Protein AF-A0A9D6M7I8-F1 (afdb_monomer_lite)

Foldseek 3Di:
DVVLVVLLVVLVVVLVVVCVVVVHHLVVVVVCVVVVNDDDDPVVVVNVVSVVVNVVSVVVVVVVVVVVVVVDPDPPPDPPPDDD

Radius of gyration: 16.98 Å; chains: 1; bounding box: 50×21×37 Å

Sequence (84 aa):
MDELIRSIHTLENHLQKFEEKYELRSEDFYRLVAEDKIDQTEEFIEWLGVYEIKLKREKAYARRVAEMLATTRIPLRLPLAEPA

Secondary structure (DSSP, 8-state):
-HHHHHHHHHHHHHHHHHHHHHTS-HHHHHHHHHTT-S---HHHHHHHHHHHHHHHHHHHHHHHHHHHHHH-------------

pLDDT: mean 86.94, std 15.2, range [45.81, 98.38]

Structure (mmCIF, N/CA/C/O backbone):
data_AF-A0A9D6M7I8-F1
#
_entry.id   AF-A0A9D6M7I8-F1
#
loop_
_atom_site.group_PDB
_atom_site.id
_atom_site.type_symbol
_atom_site.label_atom_id
_atom_site.label_alt_id
_atom_site.label_comp_id
_atom_site.label_asym_id
_atom_site.label_entity_id
_atom_site.label_seq_id
_atom_site.pdbx_PDB_ins_code
_atom_site.Cartn_x
_atom_site.Cartn_y
_atom_site.Cartn_z
_atom_site.occupancy
_atom_site.B_iso_or_equiv
_atom_site.auth_seq_id
_atom_site.auth_comp_id
_atom_site.auth_asym_id
_atom_site.auth_atom_id
_atom_site.pdbx_PDB_model_num
ATOM 1 N N . MET A 1 1 ? 11.875 5.646 -13.953 1.00 72.06 1 MET A N 1
ATOM 2 C CA . MET A 1 1 ? 11.918 4.639 -12.867 1.00 72.06 1 MET A CA 1
ATOM 3 C C . MET A 1 1 ? 11.747 5.327 -11.519 1.00 72.06 1 MET A C 1
ATOM 5 O O . MET A 1 1 ? 10.952 4.878 -10.708 1.00 72.06 1 MET A O 1
ATOM 9 N N . ASP A 1 2 ? 12.383 6.482 -11.357 1.00 86.31 2 ASP A N 1
ATOM 10 C CA . ASP A 1 2 ? 12.339 7.326 -10.160 1.00 86.31 2 ASP A CA 1
ATOM 11 C C . ASP A 1 2 ? 10.931 7.733 -9.713 1.00 86.31 2 ASP A C 1
ATOM 13 O O . ASP A 1 2 ? 10.639 7.664 -8.528 1.00 86.31 2 ASP A O 1
ATOM 17 N N . GLU A 1 3 ? 10.022 8.085 -10.630 1.00 91.50 3 GLU A N 1
ATOM 18 C CA . GLU A 1 3 ? 8.628 8.411 -10.270 1.00 91.50 3 GLU A CA 1
ATOM 19 C C . GLU A 1 3 ? 7.881 7.231 -9.640 1.00 91.50 3 GLU A C 1
ATOM 21 O O . GLU A 1 3 ? 7.071 7.417 -8.736 1.00 91.50 3 GLU A O 1
ATOM 26 N N . LEU A 1 4 ? 8.167 6.006 -10.093 1.00 93.38 4 LEU A N 1
ATOM 27 C CA . LEU A 1 4 ? 7.540 4.800 -9.562 1.00 93.38 4 LEU A CA 1
ATOM 28 C C . LEU A 1 4 ? 8.038 4.511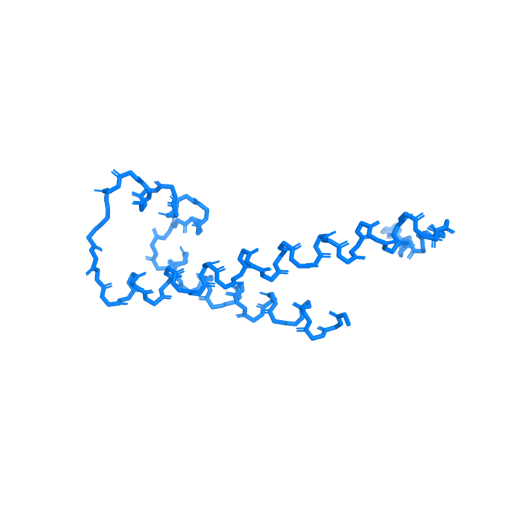 -8.144 1.00 93.38 4 LEU A C 1
ATOM 30 O O . LEU A 1 4 ? 7.231 4.228 -7.269 1.00 93.38 4 LEU A O 1
ATOM 34 N N . ILE A 1 5 ? 9.349 4.643 -7.924 1.00 95.12 5 ILE A N 1
ATOM 35 C CA . ILE A 1 5 ? 9.976 4.481 -6.605 1.00 95.12 5 ILE A CA 1
ATOM 36 C C . ILE A 1 5 ? 9.467 5.559 -5.642 1.00 95.12 5 ILE A C 1
ATOM 38 O O . ILE A 1 5 ? 9.017 5.242 -4.547 1.00 95.12 5 ILE A O 1
ATOM 42 N N . ARG A 1 6 ? 9.451 6.830 -6.068 1.00 97.56 6 ARG A N 1
ATOM 43 C CA . ARG A 1 6 ? 8.902 7.934 -5.265 1.00 97.56 6 ARG A CA 1
ATOM 44 C C . ARG A 1 6 ? 7.436 7.702 -4.917 1.00 97.56 6 ARG A C 1
ATOM 46 O O . ARG A 1 6 ? 7.062 7.896 -3.770 1.00 97.56 6 ARG A O 1
ATOM 53 N N . SER A 1 7 ? 6.627 7.247 -5.877 1.00 97.75 7 SER A N 1
ATOM 54 C CA . SER A 1 7 ? 5.226 6.905 -5.626 1.00 97.75 7 SER A CA 1
ATOM 55 C C . SER A 1 7 ? 5.080 5.794 -4.589 1.00 97.75 7 SER A C 1
ATOM 57 O O . SER A 1 7 ? 4.173 5.891 -3.773 1.00 97.75 7 SER A O 1
ATOM 59 N N . ILE A 1 8 ? 5.932 4.763 -4.611 1.00 98.06 8 ILE A N 1
ATOM 60 C CA . ILE A 1 8 ? 5.917 3.692 -3.602 1.00 98.06 8 ILE A CA 1
ATOM 61 C C . ILE A 1 8 ? 6.229 4.276 -2.221 1.00 98.06 8 ILE A C 1
ATOM 63 O O . ILE A 1 8 ? 5.412 4.118 -1.321 1.00 98.06 8 ILE A O 1
ATOM 67 N N . HIS A 1 9 ? 7.304 5.060 -2.084 1.00 98.06 9 HIS A N 1
ATOM 68 C CA . HIS A 1 9 ? 7.658 5.689 -0.804 1.00 98.06 9 HIS A CA 1
ATOM 69 C C . HIS A 1 9 ? 6.563 6.635 -0.282 1.00 98.06 9 HIS A C 1
ATOM 71 O O . HIS A 1 9 ? 6.292 6.687 0.913 1.00 98.06 9 HIS A O 1
ATOM 77 N N . THR A 1 10 ? 5.898 7.393 -1.162 1.00 98.19 10 THR A N 1
ATOM 78 C CA . THR A 1 10 ? 4.768 8.247 -0.761 1.00 98.19 10 THR A CA 1
ATOM 79 C C . THR A 1 10 ? 3.602 7.425 -0.213 1.00 98.19 10 THR A C 1
ATOM 81 O O . THR A 1 10 ? 2.988 7.834 0.770 1.00 98.19 10 THR A O 1
ATOM 84 N N . LEU A 1 11 ? 3.299 6.279 -0.826 1.00 98.38 11 LEU A N 1
ATOM 85 C CA . LEU A 1 11 ? 2.233 5.388 -0.364 1.00 98.38 11 LEU A CA 1
ATOM 86 C C . LEU A 1 11 ? 2.612 4.712 0.959 1.00 98.38 11 LEU A C 1
ATOM 88 O O . LEU A 1 11 ? 1.776 4.638 1.848 1.00 98.38 11 LEU A O 1
ATOM 92 N N . GLU A 1 12 ? 3.865 4.288 1.119 1.00 98.25 12 GLU A N 1
ATOM 93 C CA . GLU A 1 12 ? 4.390 3.717 2.369 1.00 98.25 12 GLU A CA 1
ATOM 94 C C . GLU A 1 12 ? 4.295 4.702 3.534 1.00 98.25 12 GLU A C 1
ATOM 96 O O . GLU A 1 12 ? 3.739 4.364 4.573 1.00 98.25 12 GLU A O 1
ATOM 101 N N . ASN A 1 13 ? 4.723 5.951 3.332 1.00 98.06 13 ASN A N 1
ATOM 102 C CA . ASN A 1 13 ? 4.584 7.002 4.344 1.00 98.06 13 ASN A CA 1
ATOM 103 C C . ASN A 1 13 ? 3.118 7.280 4.705 1.00 98.06 13 ASN A C 1
ATOM 105 O O . ASN A 1 13 ? 2.823 7.736 5.809 1.00 98.06 13 ASN A O 1
ATOM 109 N N . HIS A 1 14 ? 2.192 7.067 3.766 1.00 97.88 14 HIS A N 1
ATOM 110 C CA . HIS A 1 14 ? 0.772 7.209 4.052 1.00 97.88 14 HIS A CA 1
ATOM 111 C C . HIS A 1 14 ? 0.260 6.028 4.884 1.00 97.88 14 HIS A C 1
ATOM 113 O O . HIS A 1 14 ? -0.371 6.244 5.915 1.00 97.88 14 HIS A O 1
ATOM 119 N N . LEU A 1 15 ? 0.590 4.800 4.481 1.00 97.94 15 LEU A N 1
ATOM 120 C CA . LEU A 1 15 ? 0.222 3.575 5.193 1.00 97.94 15 LEU A CA 1
ATOM 121 C C . LEU A 1 15 ? 0.757 3.553 6.624 1.00 97.94 15 LEU A C 1
ATOM 123 O O . LEU A 1 15 ? 0.020 3.174 7.529 1.00 97.94 15 LEU A O 1
ATOM 127 N N . GLN A 1 16 ? 1.978 4.047 6.842 1.00 97.81 16 GLN A N 1
ATOM 128 C CA . GLN A 1 16 ? 2.604 4.119 8.162 1.00 97.81 16 GLN A CA 1
ATOM 129 C C . GLN A 1 16 ? 1.715 4.814 9.206 1.00 97.81 16 GLN A C 1
ATOM 131 O O . GLN A 1 16 ? 1.680 4.388 10.354 1.00 97.81 16 GLN A O 1
ATOM 136 N N . LYS A 1 17 ? 0.931 5.826 8.815 1.00 97.06 17 LYS A N 1
ATOM 137 C CA . LYS A 1 17 ? 0.012 6.513 9.740 1.00 97.06 17 LYS A CA 1
ATOM 138 C C . LYS A 1 17 ? -1.075 5.585 10.281 1.00 97.06 17 LYS A C 1
ATOM 140 O O . LYS A 1 17 ? -1.455 5.692 11.443 1.00 97.06 17 LYS A O 1
ATOM 145 N N . PHE A 1 18 ? -1.578 4.683 9.441 1.00 95.62 18 PHE A N 1
ATOM 146 C CA . PHE A 1 18 ? -2.550 3.675 9.849 1.00 95.62 18 PHE A CA 1
ATOM 147 C C . PHE A 1 18 ? -1.868 2.588 10.681 1.00 95.62 18 PHE A C 1
ATOM 149 O O . PHE A 1 18 ? -2.402 2.193 11.711 1.00 95.62 18 PHE A O 1
ATOM 156 N N . GLU A 1 19 ? -0.668 2.153 10.287 1.00 96.94 19 GLU A N 1
ATOM 157 C CA . GLU A 1 19 ? 0.085 1.138 11.035 1.00 96.94 19 GLU A CA 1
ATOM 158 C C . GLU A 1 19 ? 0.411 1.589 12.460 1.00 96.94 19 GLU A C 1
ATOM 160 O O . GLU A 1 19 ? 0.261 0.815 13.399 1.00 96.94 19 GLU A O 1
ATOM 165 N N . GLU A 1 20 ? 0.800 2.852 12.633 1.00 97.31 20 GLU A N 1
ATOM 166 C CA . GLU A 1 20 ? 1.043 3.457 13.944 1.00 97.31 20 GLU A CA 1
ATOM 167 C C . GLU A 1 20 ? -0.250 3.587 14.757 1.00 97.31 20 GLU A C 1
ATOM 169 O O . GLU A 1 20 ? -0.251 3.329 15.957 1.00 97.31 20 GLU A O 1
ATOM 174 N N . LYS A 1 21 ? -1.368 3.950 14.114 1.00 95.12 21 LYS A N 1
ATOM 175 C CA . LYS A 1 21 ? -2.669 4.095 14.783 1.00 95.12 21 LYS A CA 1
ATOM 176 C C . LYS A 1 21 ? -3.239 2.761 15.272 1.00 95.12 21 LYS A C 1
ATOM 178 O O . LYS A 1 21 ? -3.831 2.713 16.347 1.00 95.12 21 LYS A O 1
ATOM 183 N N . TYR A 1 22 ? -3.116 1.712 14.464 1.00 92.25 22 TYR A N 1
ATOM 184 C CA . TYR A 1 22 ? -3.692 0.392 14.736 1.00 92.25 22 TYR A CA 1
ATOM 185 C C . TYR A 1 22 ? -2.683 -0.609 15.306 1.00 92.25 22 TYR A C 1
ATOM 187 O O . TYR A 1 22 ? -3.050 -1.757 15.546 1.00 92.25 22 TYR A O 1
ATOM 195 N N . GLU A 1 23 ? -1.429 -0.188 15.493 1.00 95.19 23 GLU A N 1
ATOM 196 C CA . GLU A 1 23 ? -0.303 -1.017 15.942 1.00 95.19 23 GLU A CA 1
ATOM 197 C C . GLU A 1 23 ? -0.170 -2.331 15.148 1.00 95.19 23 GLU A C 1
ATOM 199 O O . GLU A 1 23 ? 0.209 -3.377 15.679 1.00 95.19 23 GLU A O 1
ATOM 204 N N . LEU A 1 24 ? -0.493 -2.282 13.851 1.00 94.06 24 LEU A N 1
ATOM 205 C CA . LEU A 1 24 ? -0.536 -3.450 12.976 1.00 94.06 24 LEU A CA 1
ATOM 206 C C . LEU A 1 24 ? 0.024 -3.121 11.595 1.00 94.06 24 LEU A C 1
ATOM 208 O O . LEU A 1 24 ? -0.294 -2.090 11.013 1.00 94.06 24 LEU A O 1
ATOM 212 N N . ARG A 1 25 ? 0.835 -4.025 11.039 1.00 96.88 25 ARG A N 1
ATOM 213 C CA . ARG A 1 25 ? 1.394 -3.866 9.691 1.00 96.88 25 ARG A CA 1
ATOM 214 C C . ARG A 1 25 ? 0.301 -3.946 8.633 1.00 96.88 25 ARG A C 1
ATOM 216 O O . ARG A 1 25 ? -0.620 -4.755 8.750 1.00 96.88 25 ARG A O 1
ATOM 223 N N . SER A 1 26 ? 0.438 -3.173 7.558 1.00 95.62 26 SER A N 1
ATOM 224 C CA . SER A 1 26 ? -0.553 -3.134 6.478 1.00 95.62 26 SER A CA 1
ATOM 225 C C . SER A 1 26 ? -0.740 -4.500 5.816 1.00 95.62 26 SER A C 1
ATOM 227 O O . SER A 1 26 ? -1.851 -4.849 5.435 1.00 95.62 26 SER A O 1
ATOM 229 N N . GLU A 1 27 ? 0.309 -5.322 5.722 1.00 95.00 27 GLU A N 1
ATOM 230 C CA . GLU A 1 27 ? 0.186 -6.703 5.241 1.00 95.00 27 GLU A CA 1
ATOM 231 C C . GLU A 1 27 ? -0.742 -7.553 6.123 1.00 95.00 27 GLU A C 1
ATOM 233 O O . GLU A 1 27 ? -1.533 -8.352 5.619 1.00 95.00 27 GLU A O 1
ATOM 238 N N . ASP A 1 28 ? -0.661 -7.385 7.442 1.00 94.12 28 ASP A N 1
ATOM 239 C CA . ASP A 1 28 ? -1.477 -8.130 8.397 1.00 94.12 28 ASP A CA 1
ATOM 240 C C . ASP A 1 28 ? -2.916 -7.619 8.389 1.00 94.12 28 ASP A C 1
ATOM 242 O O . ASP A 1 28 ? -3.854 -8.414 8.318 1.00 94.12 28 ASP A O 1
ATOM 246 N N . PHE A 1 29 ? -3.075 -6.297 8.360 1.00 90.56 29 PHE A N 1
ATOM 247 C CA . PHE A 1 29 ? -4.357 -5.620 8.222 1.00 90.56 29 PHE A CA 1
ATOM 248 C C . PHE A 1 29 ? -5.078 -6.072 6.936 1.00 90.56 29 PHE A C 1
ATOM 250 O O . PHE A 1 29 ? -6.249 -6.444 6.982 1.00 90.56 29 PHE A O 1
ATOM 257 N N . TYR A 1 30 ? -4.355 -6.198 5.814 1.00 92.50 30 TYR A N 1
ATOM 258 C CA . TYR A 1 30 ? -4.883 -6.702 4.538 1.00 92.50 30 TYR A CA 1
ATOM 259 C C . TYR A 1 30 ? -5.395 -8.141 4.599 1.00 92.50 30 TYR A C 1
ATOM 261 O O . TYR A 1 30 ? -6.427 -8.462 4.008 1.00 92.50 30 TYR A O 1
ATOM 269 N N . ARG A 1 31 ? -4.712 -9.022 5.338 1.00 91.06 31 ARG A N 1
ATOM 270 C CA . ARG A 1 31 ? -5.178 -10.406 5.522 1.00 91.06 31 ARG A CA 1
ATOM 271 C C . ARG A 1 31 ? -6.492 -10.462 6.290 1.00 91.06 31 ARG A C 1
ATOM 273 O O . ARG A 1 31 ? -7.373 -11.226 5.916 1.00 91.06 31 ARG A O 1
ATOM 280 N N . LEU A 1 32 ? -6.645 -9.625 7.312 1.00 89.44 32 LEU A N 1
ATOM 281 C CA . LEU A 1 32 ? -7.884 -9.542 8.085 1.00 89.44 32 LEU A CA 1
ATOM 282 C C . LEU A 1 32 ? -9.059 -9.027 7.239 1.00 89.44 32 LEU A C 1
ATOM 284 O O . LEU A 1 32 ? -10.175 -9.517 7.398 1.00 89.44 32 LEU A O 1
ATOM 288 N N . VAL A 1 33 ? -8.806 -8.111 6.294 1.00 85.81 33 VAL A N 1
ATOM 289 C CA . VAL A 1 33 ? -9.808 -7.680 5.299 1.00 85.81 33 VAL A CA 1
ATOM 290 C C . VAL A 1 33 ? -10.288 -8.854 4.458 1.00 85.81 33 VAL A C 1
ATOM 292 O O . VAL A 1 33 ? -11.487 -9.056 4.293 1.00 85.81 33 VAL A O 1
ATOM 295 N N . ALA A 1 34 ? -9.352 -9.644 3.929 1.00 86.12 34 ALA A N 1
ATOM 296 C CA . ALA A 1 34 ? -9.667 -10.779 3.064 1.00 86.12 34 ALA A CA 1
ATOM 297 C C . ALA A 1 34 ? -10.480 -11.873 3.781 1.00 86.12 34 ALA A C 1
ATOM 299 O O . ALA A 1 34 ? -11.142 -12.677 3.128 1.00 86.12 34 ALA A O 1
ATOM 300 N N . GLU A 1 35 ? -10.431 -11.895 5.112 1.00 90.62 35 GLU A N 1
ATOM 301 C CA . GLU A 1 35 ? -11.173 -12.816 5.971 1.00 90.62 35 GLU A CA 1
ATOM 302 C C . GLU A 1 35 ? -12.505 -12.235 6.484 1.00 90.62 35 GLU A C 1
ATOM 304 O O . GLU A 1 35 ? -13.158 -12.887 7.296 1.00 90.62 35 GLU A O 1
ATOM 309 N N . ASP A 1 36 ? -12.908 -11.041 6.025 1.00 86.94 36 ASP A N 1
ATOM 310 C CA . ASP A 1 36 ? -14.120 -10.318 6.456 1.00 86.94 36 ASP A CA 1
ATOM 311 C C . ASP A 1 36 ? -14.158 -10.056 7.977 1.00 86.94 36 ASP A C 1
ATOM 313 O O . ASP A 1 36 ? -15.198 -10.109 8.630 1.00 86.94 36 ASP A O 1
ATOM 317 N N . LYS A 1 37 ? -12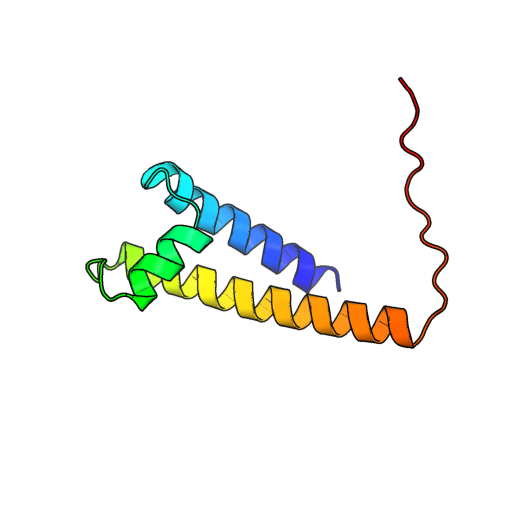.981 -9.809 8.573 1.00 87.00 37 LYS A N 1
ATOM 318 C CA . LYS A 1 37 ? -12.803 -9.622 10.027 1.00 87.00 37 LYS A CA 1
ATOM 319 C C . LYS A 1 37 ? -12.726 -8.162 10.471 1.00 87.00 37 LYS A C 1
ATOM 321 O O . LYS A 1 37 ? -12.453 -7.912 11.644 1.00 87.00 37 LYS A O 1
ATOM 326 N N . ILE A 1 38 ? -12.898 -7.206 9.560 1.00 83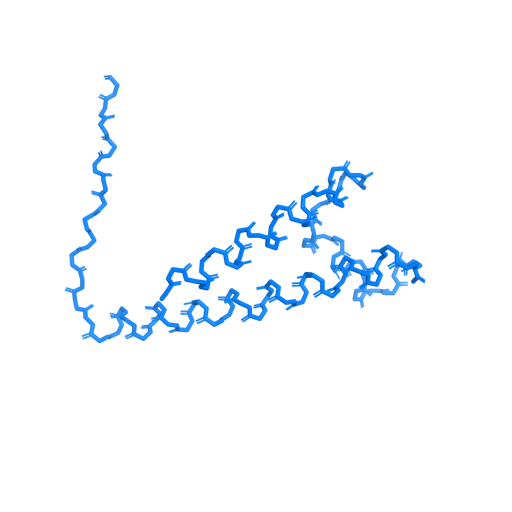.19 38 ILE A N 1
ATOM 327 C CA . ILE A 1 38 ? -12.779 -5.774 9.857 1.00 83.19 38 ILE A CA 1
ATOM 328 C C . ILE A 1 38 ? -14.009 -5.031 9.341 1.00 83.19 38 ILE A C 1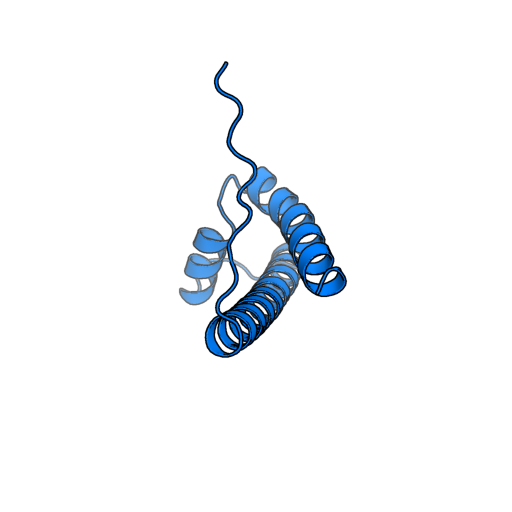
ATOM 330 O O . ILE A 1 38 ? -14.433 -5.230 8.204 1.00 83.19 38 ILE A O 1
ATOM 334 N N . ASP A 1 39 ? -14.543 -4.141 10.177 1.00 83.81 39 ASP A N 1
ATOM 335 C CA . ASP A 1 39 ? -15.642 -3.254 9.813 1.00 83.81 39 ASP A CA 1
ATOM 336 C C . ASP A 1 39 ? -15.226 -2.253 8.723 1.00 83.81 39 ASP A C 1
ATOM 338 O O . ASP A 1 39 ? -14.167 -1.624 8.786 1.00 83.81 39 ASP A O 1
ATOM 342 N N . GLN A 1 40 ? -16.104 -2.049 7.739 1.00 81.69 40 GLN A N 1
ATOM 343 C CA . GLN A 1 40 ? -15.879 -1.114 6.634 1.00 81.69 40 GLN A CA 1
ATOM 344 C C . GLN A 1 40 ? -16.121 0.337 7.069 1.00 81.69 40 GLN A C 1
ATOM 346 O O . GLN A 1 40 ? -17.167 0.928 6.797 1.00 81.69 40 GLN A O 1
ATOM 351 N N . THR A 1 41 ? -15.149 0.921 7.764 1.00 90.44 41 THR A N 1
ATOM 352 C CA . THR A 1 41 ? -15.141 2.352 8.093 1.00 90.44 41 THR A CA 1
ATOM 353 C C . THR A 1 41 ? -14.590 3.183 6.930 1.00 90.44 41 THR A C 1
ATOM 355 O O . THR A 1 41 ? -13.897 2.673 6.052 1.00 90.44 41 THR A O 1
ATOM 358 N N . GLU A 1 42 ? -14.873 4.487 6.909 1.00 92.75 42 GLU A N 1
ATOM 359 C CA . GLU A 1 42 ? -14.329 5.399 5.887 1.00 92.75 42 GLU A CA 1
ATOM 360 C C . GLU A 1 42 ? -12.792 5.401 5.878 1.00 92.75 42 GLU A C 1
ATOM 362 O O . GLU A 1 42 ? -12.170 5.277 4.824 1.00 92.75 42 GLU A O 1
ATOM 367 N N . GLU A 1 43 ? -12.186 5.439 7.065 1.00 91.56 43 GLU A N 1
ATOM 368 C CA . GLU A 1 43 ? -10.735 5.352 7.253 1.00 91.56 43 GLU A CA 1
ATOM 369 C C . GLU A 1 43 ? -10.159 4.041 6.700 1.00 91.56 43 GLU A C 1
ATOM 371 O O . GLU A 1 43 ? -9.094 4.017 6.085 1.00 91.56 43 GLU A O 1
ATOM 376 N N . PHE A 1 44 ? -10.890 2.942 6.876 1.00 90.25 44 PHE A N 1
ATOM 377 C CA . PHE A 1 44 ? -10.495 1.643 6.360 1.00 90.25 44 PHE A CA 1
ATOM 378 C C . PHE A 1 44 ? -10.580 1.566 4.831 1.00 90.25 44 PHE A C 1
ATOM 380 O O . PHE A 1 44 ? -9.692 1.007 4.187 1.00 90.25 44 PHE A O 1
ATOM 387 N N . ILE A 1 45 ? -11.623 2.151 4.238 1.00 92.44 45 ILE A N 1
ATOM 388 C CA . ILE A 1 45 ? -11.772 2.245 2.780 1.00 92.44 45 ILE A CA 1
ATOM 389 C C . ILE A 1 45 ? -10.620 3.065 2.185 1.00 92.44 45 ILE A C 1
ATOM 391 O O . ILE A 1 45 ? -10.051 2.674 1.161 1.00 92.44 45 ILE A O 1
ATOM 395 N N . GLU A 1 46 ? -10.240 4.168 2.837 1.00 95.19 46 GLU A N 1
ATOM 396 C CA . GLU A 1 46 ? -9.074 4.962 2.446 1.00 95.19 46 GLU A CA 1
ATOM 397 C C . GLU A 1 46 ? -7.789 4.129 2.506 1.00 95.19 46 GLU A C 1
ATOM 399 O O . GLU A 1 46 ? -7.077 4.020 1.502 1.00 95.19 46 GLU A O 1
ATOM 404 N N . TRP A 1 47 ? -7.519 3.495 3.651 1.00 96.75 47 TRP A N 1
ATOM 405 C CA . TRP A 1 47 ? -6.349 2.639 3.839 1.00 96.75 47 TRP A CA 1
ATOM 406 C C . TRP A 1 47 ? -6.261 1.544 2.764 1.00 96.75 47 TRP A C 1
ATOM 408 O O . TRP A 1 47 ? -5.212 1.378 2.132 1.00 96.75 47 TRP A O 1
ATOM 418 N N . LEU A 1 48 ? -7.369 0.844 2.493 1.00 95.56 48 LEU A N 1
ATOM 419 C CA . LEU A 1 48 ? -7.425 -0.240 1.512 1.00 95.56 48 LEU A CA 1
ATOM 420 C C . LEU A 1 48 ? -7.082 0.273 0.110 1.00 95.56 48 LEU A C 1
ATOM 422 O O . LEU A 1 48 ? -6.278 -0.336 -0.599 1.00 95.56 48 LEU A O 1
ATOM 426 N N . GLY A 1 49 ? -7.626 1.432 -0.271 1.00 95.94 49 GLY A N 1
ATOM 427 C CA . GLY A 1 49 ? -7.313 2.073 -1.546 1.00 95.94 49 GLY A CA 1
ATOM 428 C C . GLY A 1 49 ? -5.826 2.411 -1.684 1.00 95.94 49 GLY A C 1
ATOM 429 O O . GLY A 1 49 ? -5.211 2.1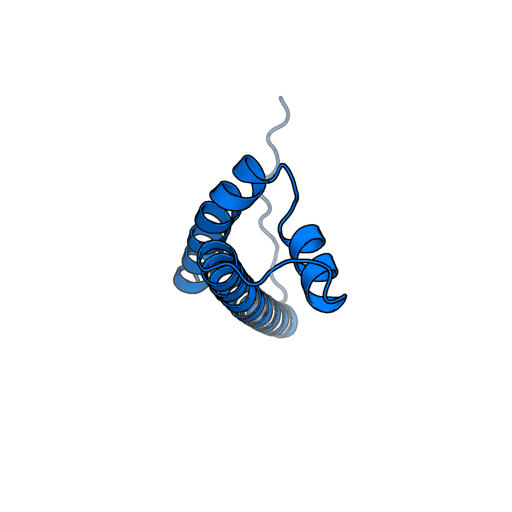10 -2.712 1.00 95.94 49 GLY A O 1
ATOM 430 N N . VAL A 1 50 ? -5.219 2.989 -0.644 1.00 97.94 50 VAL A N 1
ATOM 431 C CA . VAL A 1 50 ? -3.780 3.300 -0.622 1.00 97.94 50 VAL A CA 1
ATOM 432 C C . VAL A 1 50 ? -2.949 2.021 -0.759 1.00 97.94 50 VAL A C 1
ATOM 434 O O . VAL A 1 50 ? -2.024 1.968 -1.581 1.00 97.94 50 VAL A O 1
ATOM 437 N N . TYR A 1 51 ? -3.301 0.975 -0.008 1.00 97.56 51 TYR A N 1
ATOM 438 C CA . TYR A 1 51 ? -2.583 -0.296 -0.003 1.00 97.56 51 TYR A CA 1
ATOM 439 C C . TYR A 1 51 ? -2.644 -0.999 -1.366 1.00 97.56 51 TYR A C 1
ATOM 441 O O . TYR A 1 51 ? -1.615 -1.401 -1.916 1.00 97.56 51 TYR A O 1
ATOM 449 N N . GLU A 1 52 ? -3.819 -1.067 -1.992 1.00 96.94 52 GLU A N 1
ATOM 450 C CA . GLU A 1 52 ? -3.964 -1.662 -3.322 1.00 96.94 52 GLU A CA 1
ATOM 451 C C . GLU A 1 52 ? -3.175 -0.910 -4.402 1.00 96.94 52 GLU A C 1
ATOM 453 O O . GLU A 1 52 ? -2.622 -1.521 -5.327 1.00 96.94 52 GLU A O 1
ATOM 458 N N . ILE A 1 53 ? -3.111 0.423 -4.314 1.00 98.19 53 ILE A N 1
ATOM 459 C CA . ILE A 1 53 ? -2.293 1.225 -5.226 1.00 98.19 53 ILE A CA 1
ATOM 460 C C . ILE A 1 53 ? -0.813 0.893 -5.013 1.00 98.19 53 ILE A C 1
ATOM 462 O O . ILE A 1 53 ? -0.110 0.683 -6.006 1.00 98.19 53 ILE A O 1
ATOM 466 N N . LYS A 1 54 ? -0.343 0.774 -3.762 1.00 98.19 54 LYS A N 1
ATOM 467 C CA . LYS A 1 54 ? 1.037 0.356 -3.454 1.00 98.19 54 LYS A CA 1
ATOM 468 C C . LYS A 1 54 ? 1.355 -0.992 -4.096 1.00 98.19 54 LYS A C 1
ATOM 470 O O . LYS A 1 54 ? 2.303 -1.063 -4.879 1.00 98.19 54 LYS A O 1
ATOM 475 N N . LEU A 1 55 ? 0.508 -2.006 -3.905 1.00 97.56 55 LEU A N 1
ATOM 476 C CA . LEU A 1 55 ? 0.699 -3.335 -4.503 1.00 97.56 55 LEU A CA 1
ATOM 477 C C . LEU A 1 55 ? 0.814 -3.279 -6.035 1.00 97.56 55 LEU A C 1
ATOM 479 O O . LEU A 1 55 ? 1.674 -3.929 -6.639 1.00 97.56 55 LEU A O 1
ATOM 483 N N . LYS A 1 56 ? -0.027 -2.472 -6.695 1.00 97.94 56 LYS A N 1
ATOM 484 C CA . LYS A 1 56 ? 0.036 -2.273 -8.154 1.00 97.94 56 LYS A CA 1
ATOM 485 C C . LYS A 1 56 ? 1.365 -1.635 -8.576 1.00 97.94 56 LYS A C 1
ATOM 487 O O . LYS A 1 56 ? 1.945 -2.046 -9.586 1.00 97.94 56 LYS A O 1
ATOM 492 N N . ARG A 1 57 ? 1.861 -0.650 -7.818 1.00 97.75 57 ARG A N 1
ATOM 493 C CA . ARG A 1 57 ? 3.133 0.040 -8.089 1.00 97.75 57 ARG A CA 1
ATOM 494 C C . ARG A 1 57 ? 4.337 -0.871 -7.858 1.00 97.75 57 ARG A C 1
ATOM 496 O O . ARG A 1 57 ? 5.199 -0.941 -8.730 1.00 97.75 57 ARG A O 1
ATOM 503 N N . GLU A 1 58 ? 4.358 -1.627 -6.767 1.00 97.56 58 GLU A N 1
ATOM 504 C CA . GLU A 1 58 ? 5.404 -2.612 -6.466 1.00 97.56 58 GLU A CA 1
ATOM 505 C C . GLU A 1 58 ? 5.469 -3.710 -7.529 1.00 97.56 58 GLU A C 1
ATOM 507 O O . GLU A 1 58 ? 6.544 -4.038 -8.030 1.00 97.56 58 GLU A O 1
ATOM 512 N N . LYS A 1 59 ? 4.313 -4.213 -7.981 1.00 97.88 59 LYS A N 1
ATOM 513 C CA . LYS A 1 59 ? 4.248 -5.181 -9.084 1.00 97.88 59 LYS A CA 1
ATOM 514 C C . LYS A 1 59 ? 4.809 -4.609 -10.387 1.00 97.88 59 LYS A C 1
ATOM 516 O O . LYS A 1 59 ? 5.514 -5.307 -11.116 1.00 97.88 59 LYS A O 1
ATOM 521 N N . ALA A 1 60 ? 4.507 -3.348 -10.698 1.00 96.50 60 ALA A N 1
ATOM 522 C CA . ALA A 1 60 ? 5.067 -2.671 -11.866 1.00 96.50 60 ALA A CA 1
ATOM 523 C C . ALA A 1 60 ? 6.586 -2.465 -11.735 1.00 96.50 60 ALA A C 1
ATOM 525 O O . ALA A 1 60 ? 7.310 -2.618 -12.719 1.00 96.50 60 ALA A O 1
ATOM 526 N N . TYR A 1 61 ? 7.070 -2.155 -10.530 1.00 95.94 61 TYR A N 1
ATOM 527 C CA . TYR A 1 61 ? 8.493 -1.998 -10.241 1.00 95.94 61 TYR A CA 1
ATOM 528 C C . TYR A 1 61 ? 9.230 -3.323 -10.442 1.00 95.94 61 TYR A C 1
ATOM 530 O O . TYR A 1 61 ? 10.183 -3.377 -11.219 1.00 95.94 61 TYR A O 1
ATOM 538 N N . ALA A 1 62 ? 8.729 -4.402 -9.836 1.00 95.19 62 ALA A N 1
ATOM 539 C CA . ALA A 1 62 ? 9.305 -5.737 -9.944 1.00 95.19 62 ALA A CA 1
ATOM 540 C C . ALA A 1 62 ? 9.406 -6.208 -11.403 1.00 95.19 62 ALA A C 1
ATOM 542 O O . ALA A 1 62 ? 10.436 -6.744 -11.806 1.00 95.19 62 ALA A O 1
ATOM 543 N N . ARG A 1 63 ? 8.378 -5.942 -12.224 1.00 94.75 63 ARG A N 1
ATOM 544 C CA . ARG A 1 63 ? 8.401 -6.240 -13.668 1.00 94.75 63 ARG A CA 1
ATOM 545 C C . ARG A 1 63 ? 9.521 -5.500 -14.397 1.00 94.75 63 ARG A C 1
ATOM 547 O O . ARG A 1 63 ? 10.310 -6.132 -15.088 1.00 94.75 63 ARG A O 1
ATOM 554 N N . ARG A 1 64 ? 9.641 -4.185 -14.189 1.00 92.88 64 ARG A N 1
ATOM 555 C CA . ARG A 1 64 ? 10.685 -3.365 -14.830 1.00 92.88 64 ARG A CA 1
ATOM 556 C C . ARG A 1 64 ? 12.090 -3.777 -14.403 1.00 92.88 64 ARG A C 1
ATOM 558 O O . ARG A 1 64 ? 13.001 -3.784 -15.224 1.00 92.88 64 ARG A O 1
ATOM 565 N N . VAL A 1 65 ? 12.271 -4.127 -13.129 1.00 90.94 65 VAL A N 1
ATOM 566 C CA . VAL A 1 65 ? 13.550 -4.647 -12.628 1.00 90.94 65 VAL A CA 1
ATOM 567 C C . VAL A 1 65 ? 13.872 -5.993 -13.269 1.00 90.94 65 VAL A C 1
ATOM 569 O O . VAL A 1 65 ? 14.989 -6.175 -13.741 1.00 90.94 65 VAL A O 1
ATOM 572 N N . ALA A 1 66 ? 12.905 -6.911 -13.352 1.00 89.75 66 ALA A N 1
ATOM 573 C CA . ALA A 1 66 ? 13.104 -8.202 -14.003 1.00 89.75 66 ALA A CA 1
ATOM 574 C C . ALA A 1 66 ? 13.490 -8.051 -15.487 1.00 89.75 66 ALA A C 1
ATOM 576 O O . ALA A 1 66 ? 14.444 -8.682 -15.934 1.00 89.75 66 ALA A O 1
ATOM 577 N N . GLU A 1 67 ? 12.813 -7.171 -16.232 1.00 88.75 67 GLU A N 1
ATOM 578 C CA . GLU A 1 67 ? 13.132 -6.853 -17.635 1.00 88.75 67 GLU A CA 1
ATOM 579 C C . GLU A 1 67 ? 14.546 -6.269 -17.792 1.00 88.75 67 GLU A C 1
ATOM 581 O O . GLU A 1 67 ? 15.308 -6.678 -18.674 1.00 88.75 67 GLU A O 1
ATOM 586 N N . MET A 1 68 ? 14.922 -5.342 -16.905 1.00 85.69 68 MET A N 1
ATOM 587 C CA . MET A 1 68 ? 16.244 -4.718 -16.885 1.00 85.69 68 MET A CA 1
ATOM 588 C C . MET A 1 68 ? 17.356 -5.742 -16.605 1.00 85.69 68 MET A C 1
ATOM 590 O O . MET A 1 68 ? 18.367 -5.756 -17.311 1.00 85.69 68 MET A O 1
ATOM 594 N N . LEU A 1 69 ? 17.157 -6.612 -15.609 1.00 84.12 69 LEU A N 1
ATOM 595 C CA . LEU A 1 69 ? 18.100 -7.668 -15.228 1.00 84.12 69 LEU A CA 1
ATOM 596 C C . LEU A 1 69 ? 18.224 -8.766 -16.293 1.00 84.12 69 LEU A C 1
ATOM 598 O O . LEU A 1 69 ? 19.307 -9.310 -16.482 1.00 84.12 69 LEU A O 1
ATOM 602 N N . ALA A 1 70 ? 17.139 -9.083 -17.004 1.00 82.06 70 ALA A N 1
ATOM 603 C CA . ALA A 1 70 ? 17.159 -10.056 -18.096 1.00 82.06 70 ALA A CA 1
ATOM 604 C C . ALA A 1 70 ? 17.884 -9.525 -19.346 1.00 82.06 70 ALA A C 1
ATOM 606 O O . ALA A 1 70 ? 18.509 -10.295 -20.073 1.00 82.06 70 ALA A O 1
ATOM 607 N N . THR A 1 71 ? 17.814 -8.213 -19.590 1.00 74.75 71 THR A N 1
ATOM 608 C CA . THR A 1 71 ? 18.387 -7.566 -20.785 1.00 74.75 71 THR A CA 1
ATOM 609 C C . THR A 1 71 ? 19.847 -7.151 -20.594 1.00 74.75 71 THR A C 1
ATOM 611 O O . THR A 1 71 ? 20.594 -7.035 -21.564 1.00 74.75 71 THR A O 1
ATOM 614 N N . THR A 1 72 ? 20.288 -6.935 -19.353 1.00 60.00 72 THR A N 1
ATOM 615 C CA . THR A 1 72 ? 21.614 -6.380 -19.062 1.00 60.00 72 THR A CA 1
ATOM 616 C C . THR A 1 72 ? 22.349 -7.245 -18.039 1.00 60.00 72 THR A C 1
ATOM 618 O O . THR A 1 72 ? 21.869 -7.447 -16.927 1.00 60.00 72 THR A O 1
ATOM 621 N N . ARG A 1 73 ? 23.577 -7.684 -18.354 1.00 63.16 73 ARG A N 1
ATOM 622 C CA . ARG A 1 73 ? 24.537 -8.144 -17.336 1.00 63.16 73 ARG A CA 1
ATOM 623 C C . ARG A 1 73 ? 25.025 -6.912 -16.566 1.00 63.16 73 ARG A C 1
ATOM 625 O O . ARG A 1 73 ? 26.057 -6.343 -16.904 1.00 63.16 73 ARG A O 1
ATOM 632 N N . ILE A 1 74 ? 24.241 -6.441 -15.597 1.00 59.69 74 ILE A N 1
ATOM 633 C CA . ILE A 1 74 ? 24.564 -5.236 -14.818 1.00 59.69 74 ILE A CA 1
ATOM 634 C C . ILE A 1 74 ? 25.630 -5.591 -13.776 1.00 59.69 74 ILE A C 1
ATOM 636 O O . ILE A 1 74 ? 25.376 -6.452 -12.931 1.00 59.69 74 ILE A O 1
ATOM 640 N N . PRO A 1 75 ? 26.801 -4.928 -13.767 1.00 51.00 75 PRO A N 1
ATOM 641 C CA . PRO A 1 75 ? 27.636 -4.910 -12.583 1.00 51.00 75 PRO A CA 1
ATOM 642 C C . PRO A 1 75 ? 26.904 -4.062 -11.539 1.00 51.00 75 PRO A C 1
ATOM 644 O O . PRO A 1 75 ? 26.847 -2.837 -11.644 1.00 51.00 75 PRO A O 1
ATOM 647 N N . LEU A 1 76 ? 26.287 -4.719 -10.555 1.00 58.69 76 LEU A N 1
ATOM 648 C CA . LEU A 1 76 ? 25.798 -4.069 -9.343 1.00 58.69 76 LEU A CA 1
ATOM 649 C C . LEU A 1 76 ? 26.979 -3.335 -8.705 1.00 58.69 76 LEU A C 1
ATOM 651 O O . LEU A 1 76 ? 27.803 -3.942 -8.024 1.00 58.69 76 LEU A O 1
ATOM 655 N N . ARG A 1 77 ? 27.071 -2.021 -8.911 1.00 58.19 77 ARG A N 1
ATOM 656 C CA . ARG A 1 77 ? 27.890 -1.173 -8.051 1.00 58.19 77 ARG A CA 1
ATOM 657 C C . ARG A 1 77 ? 27.103 -0.987 -6.758 1.00 58.19 77 ARG A C 1
ATOM 659 O O . ARG A 1 77 ? 26.453 0.033 -6.557 1.00 58.19 77 ARG A O 1
ATOM 666 N N . LEU A 1 78 ? 27.112 -2.028 -5.923 1.00 50.69 78 LEU A N 1
ATOM 667 C CA . LEU A 1 78 ? 26.798 -1.883 -4.509 1.00 50.69 78 LEU A CA 1
ATOM 668 C C . LEU A 1 78 ? 27.725 -0.784 -3.970 1.00 50.69 78 LEU A C 1
ATOM 670 O O . LEU A 1 78 ? 28.932 -0.857 -4.236 1.00 50.69 78 LEU A O 1
ATOM 674 N N . PRO A 1 79 ? 27.225 0.239 -3.256 1.00 46.09 79 PRO A N 1
ATOM 675 C CA . PRO A 1 79 ? 28.109 0.976 -2.374 1.00 46.09 79 PRO A CA 1
ATOM 676 C C . PRO A 1 79 ? 28.716 -0.076 -1.446 1.00 46.09 79 PRO A C 1
ATOM 678 O O . PRO A 1 79 ? 27.991 -0.778 -0.740 1.00 46.09 79 PRO A O 1
ATOM 681 N N . LEU A 1 80 ? 30.035 -0.268 -1.545 1.00 45.81 80 LEU A N 1
ATOM 682 C CA . LEU A 1 80 ? 30.784 -0.985 -0.526 1.00 45.81 80 LEU A CA 1
ATOM 683 C C . LEU A 1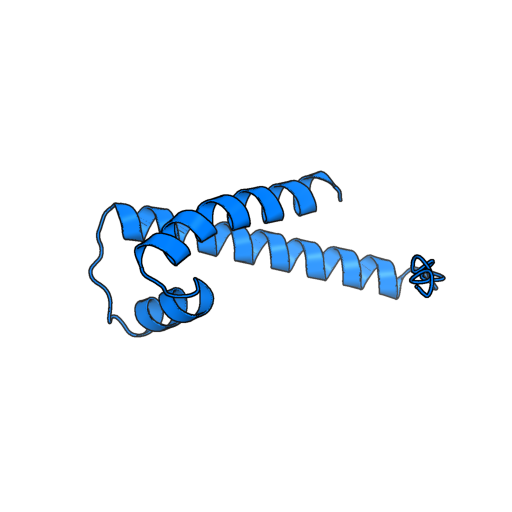 80 ? 30.379 -0.311 0.778 1.00 45.81 80 LEU A C 1
ATOM 685 O O . LEU A 1 80 ? 30.600 0.889 0.924 1.00 45.81 80 LEU A O 1
ATOM 689 N N . ALA A 1 81 ? 29.701 -1.050 1.655 1.00 47.25 81 ALA A N 1
ATOM 690 C CA . ALA A 1 81 ? 29.583 -0.638 3.037 1.00 47.25 81 ALA A CA 1
ATOM 691 C C . ALA A 1 81 ? 31.010 -0.311 3.486 1.00 47.25 81 ALA A C 1
ATOM 693 O O . ALA A 1 81 ? 31.868 -1.197 3.486 1.00 47.25 81 ALA A O 1
ATOM 694 N N . GLU A 1 82 ? 31.292 0.968 3.727 1.00 47.22 82 GLU A N 1
ATOM 695 C CA . GLU A 1 82 ? 32.561 1.357 4.321 1.00 47.22 82 GLU A CA 1
ATOM 696 C C . GLU A 1 82 ? 32.604 0.679 5.695 1.00 47.22 82 GLU A C 1
ATOM 698 O O . GLU A 1 82 ? 31.658 0.845 6.476 1.00 47.22 82 GLU A O 1
ATOM 703 N N . PRO A 1 83 ? 33.611 -0.166 5.979 1.00 52.50 83 PRO A N 1
ATOM 704 C CA . PRO A 1 83 ? 33.756 -0.708 7.314 1.00 52.50 83 PRO A CA 1
ATOM 705 C C . PRO A 1 83 ? 34.045 0.445 8.281 1.00 52.50 83 PRO A C 1
ATOM 707 O O . PRO A 1 83 ? 34.766 1.384 7.938 1.00 52.50 83 PRO A O 1
ATOM 710 N N . ALA A 1 84 ? 33.416 0.342 9.452 1.00 62.84 84 ALA A N 1
ATOM 711 C CA . ALA A 1 84 ? 33.531 1.256 10.584 1.00 62.84 84 ALA A CA 1
ATOM 712 C C . ALA A 1 84 ? 34.975 1.475 11.058 1.00 62.84 84 ALA A C 1
ATOM 714 O O . ALA A 1 84 ? 35.794 0.534 10.925 1.00 62.84 84 ALA A O 1
#